Protein AF-A0A352XXH3-F1 (afdb_monomer_lite)

Sequence (65 aa):
AIPRNWPGLVGRISEQVILEAVPDYQERTFYLSGPPDMVKAYEHVLKNMKVRNYQIKKDYFPGLV

Secondary structure (DSSP, 8-state):
-PPTT--S--SS--HHHHHHH-TTGGG--EEE-SSHHHHHHHHHHHHHTT--GGGEEE-------

Foldseek 3Di:
DDDPPDVDDDDADALVNCCVVPVPCLPAAAEDEDDPVNSVVVVVRCVVVVRDPVSYHYDDPVDDD

Structure (mmCIF, N/CA/C/O backbone):
data_AF-A0A352XXH3-F1
#
_entry.id   AF-A0A352XXH3-F1
#
loop_
_atom_site.group_PDB
_atom_site.id
_atom_site.type_symbol
_atom_site.label_atom_id
_atom_site.label_alt_id
_atom_site.label_comp_id
_atom_site.label_asym_id
_atom_site.label_entity_id
_atom_site.label_seq_id
_atom_site.pdbx_PDB_ins_code
_atom_site.Cartn_x
_atom_site.Cartn_y
_atom_site.Cartn_z
_atom_site.occupancy
_atom_site.B_iso_or_equiv
_atom_site.auth_seq_id
_atom_site.auth_comp_id
_atom_site.auth_asym_id
_atom_site.auth_atom_id
_atom_site.pdbx_PDB_model_num
ATOM 1 N N . ALA A 1 1 ? 13.833 -7.311 -17.041 1.00 81.06 1 ALA A N 1
ATOM 2 C CA . ALA A 1 1 ? 12.562 -7.503 -17.774 1.00 81.06 1 ALA A CA 1
ATOM 3 C C . ALA A 1 1 ? 11.789 -8.649 -17.132 1.00 81.06 1 ALA A C 1
ATOM 5 O O . ALA A 1 1 ? 12.424 -9.488 -16.501 1.00 81.06 1 ALA A O 1
ATOM 6 N N . ILE A 1 2 ? 10.459 -8.676 -17.259 1.00 88.25 2 ILE A N 1
ATOM 7 C CA . ILE A 1 2 ? 9.632 -9.777 -16.738 1.00 88.25 2 ILE A CA 1
ATOM 8 C C . ILE A 1 2 ? 9.947 -11.054 -17.546 1.00 88.25 2 ILE A C 1
ATOM 10 O O . ILE A 1 2 ? 10.026 -10.960 -18.775 1.00 88.25 2 ILE A O 1
ATOM 14 N N . PRO A 1 3 ? 10.163 -12.220 -16.905 1.00 93.50 3 PRO A N 1
ATOM 15 C CA . PRO A 1 3 ? 10.406 -13.476 -17.612 1.00 93.50 3 PRO A CA 1
ATOM 16 C C . PRO A 1 3 ? 9.269 -13.836 -18.575 1.00 93.50 3 PRO A C 1
ATOM 18 O O . PRO A 1 3 ? 8.100 -13.554 -18.309 1.00 93.50 3 PRO A O 1
ATOM 21 N N . ARG A 1 4 ? 9.602 -14.508 -19.685 1.00 91.69 4 ARG A N 1
ATOM 22 C CA . ARG A 1 4 ? 8.580 -15.087 -20.572 1.00 91.69 4 ARG A CA 1
ATOM 23 C C . ARG A 1 4 ? 7.760 -16.114 -19.780 1.00 91.69 4 ARG A C 1
ATOM 25 O O . ARG A 1 4 ? 8.341 -16.927 -19.068 1.00 91.69 4 ARG A O 1
ATOM 32 N N . ASN A 1 5 ? 6.435 -16.069 -19.928 1.00 93.06 5 ASN A N 1
ATOM 33 C CA . ASN A 1 5 ? 5.466 -16.931 -19.232 1.00 93.06 5 ASN A CA 1
ATOM 34 C C . ASN A 1 5 ? 5.458 -16.792 -17.698 1.00 93.06 5 ASN A C 1
ATOM 36 O O . ASN A 1 5 ? 5.224 -17.774 -16.998 1.00 93.06 5 ASN A O 1
ATOM 40 N N . TRP A 1 6 ? 5.712 -15.594 -17.161 1.00 95.00 6 TRP A N 1
ATOM 41 C CA . TRP A 1 6 ? 5.535 -15.340 -15.729 1.00 95.00 6 TRP A CA 1
ATOM 42 C C . TRP A 1 6 ? 4.067 -15.573 -15.322 1.00 95.00 6 TRP A C 1
ATOM 44 O O . TRP A 1 6 ? 3.196 -14.868 -15.829 1.00 95.00 6 TRP A O 1
ATOM 54 N N . PRO A 1 7 ? 3.776 -16.537 -14.427 1.00 93.3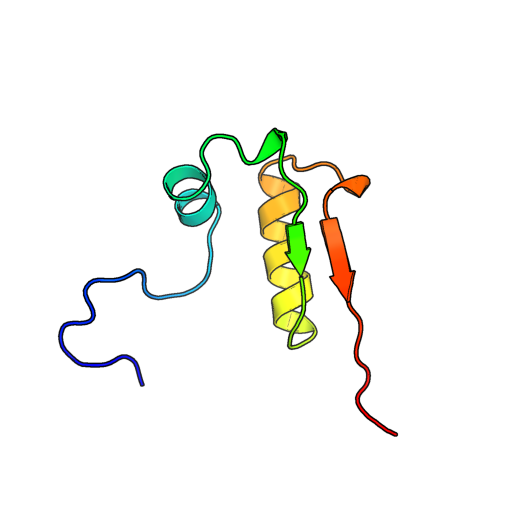8 7 PRO A N 1
ATOM 55 C CA . PRO A 1 7 ? 2.399 -16.875 -14.063 1.00 93.38 7 PRO A CA 1
ATOM 56 C C . PRO A 1 7 ? 1.822 -15.942 -12.990 1.00 93.38 7 PRO A C 1
ATOM 58 O O . PRO A 1 7 ? 0.645 -16.040 -12.660 1.00 93.38 7 PRO A O 1
ATOM 61 N N . GLY A 1 8 ? 2.656 -15.083 -12.396 1.00 92.19 8 GLY A N 1
ATOM 62 C CA . GLY A 1 8 ? 2.251 -14.165 -11.341 1.00 92.19 8 GLY A CA 1
ATOM 63 C C . GLY A 1 8 ? 1.746 -12.825 -11.868 1.00 92.19 8 GLY A C 1
ATOM 64 O O . GLY A 1 8 ? 1.727 -12.551 -13.068 1.00 92.19 8 GLY A O 1
ATOM 65 N N . LEU A 1 9 ? 1.396 -11.950 -10.927 1.00 91.88 9 LEU A N 1
ATOM 66 C CA . LEU A 1 9 ? 0.964 -10.591 -11.231 1.00 91.88 9 LEU A CA 1
ATOM 67 C C . LEU A 1 9 ? 2.077 -9.792 -11.920 1.00 91.88 9 LEU A C 1
ATOM 69 O O . LEU A 1 9 ? 3.266 -9.942 -11.618 1.00 91.88 9 LEU A O 1
ATOM 73 N N . VAL A 1 10 ? 1.664 -8.920 -12.837 1.00 93.00 10 VAL A N 1
ATOM 74 C CA . VAL A 1 10 ? 2.528 -8.009 -13.595 1.00 93.00 10 VAL A CA 1
ATOM 75 C C . VAL A 1 10 ? 1.982 -6.586 -13.516 1.00 93.00 10 VAL A C 1
ATOM 77 O O . VAL A 1 10 ? 0.793 -6.376 -13.289 1.00 93.00 10 VAL A O 1
ATOM 80 N N . GLY A 1 11 ? 2.845 -5.594 -13.735 1.00 91.38 11 GLY A N 1
ATOM 81 C CA . GLY A 1 11 ? 2.468 -4.180 -13.661 1.00 91.38 11 GLY A CA 1
ATOM 82 C C . GLY A 1 11 ? 2.628 -3.584 -12.260 1.00 91.38 11 GLY A C 1
ATOM 83 O O . GLY A 1 11 ? 3.408 -4.077 -11.446 1.00 91.38 11 GLY A O 1
ATOM 84 N N . ARG A 1 12 ? 1.947 -2.461 -12.006 1.00 93.06 12 ARG A N 1
ATOM 85 C CA . ARG A 1 12 ? 1.981 -1.769 -10.706 1.00 93.06 12 ARG A CA 1
ATOM 86 C C . ARG A 1 12 ? 0.922 -2.352 -9.774 1.00 93.06 12 ARG A C 1
ATOM 88 O O . ARG A 1 12 ? -0.125 -2.794 -10.236 1.00 93.06 12 ARG A O 1
ATOM 95 N N . ILE A 1 13 ? 1.168 -2.275 -8.468 1.00 95.38 13 ILE A N 1
ATOM 96 C CA . ILE A 1 13 ? 0.166 -2.640 -7.461 1.00 95.38 13 ILE A CA 1
ATOM 97 C C . ILE A 1 13 ? -0.991 -1.635 -7.541 1.00 95.38 13 ILE A C 1
ATOM 99 O O . ILE A 1 13 ? -0.780 -0.430 -7.393 1.00 95.38 13 ILE A O 1
ATOM 103 N N . SER A 1 14 ? -2.194 -2.140 -7.809 1.00 96.88 14 SER A N 1
ATOM 104 C CA . SER A 1 14 ? -3.442 -1.379 -7.908 1.00 96.88 14 SER A CA 1
ATOM 105 C C . SER A 1 14 ? -4.401 -1.741 -6.773 1.00 96.88 14 SER A C 1
ATOM 107 O O . SER A 1 14 ? -4.165 -2.690 -6.025 1.00 96.88 14 SER A O 1
ATOM 109 N N . GLU A 1 15 ? -5.510 -1.007 -6.668 1.00 98.12 15 GLU A N 1
ATOM 110 C CA . GLU A 1 15 ? -6.575 -1.299 -5.700 1.00 98.12 15 GLU A CA 1
ATOM 111 C C . GLU A 1 15 ? -7.133 -2.719 -5.888 1.00 98.12 15 GLU A C 1
ATOM 113 O O . GLU A 1 15 ? -7.283 -3.459 -4.918 1.00 98.12 15 GLU A O 1
ATOM 118 N N . GLN A 1 16 ? -7.340 -3.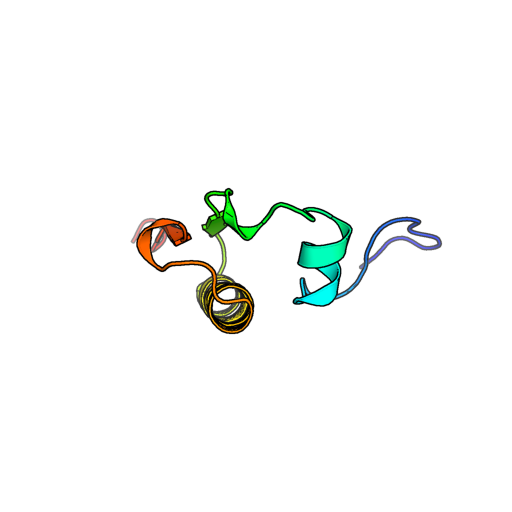129 -7.145 1.00 97.06 16 GLN A N 1
ATOM 119 C CA . GLN A 1 16 ? -7.824 -4.465 -7.500 1.00 97.06 16 GLN A CA 1
ATOM 120 C C . GLN A 1 16 ? -6.857 -5.562 -7.043 1.00 97.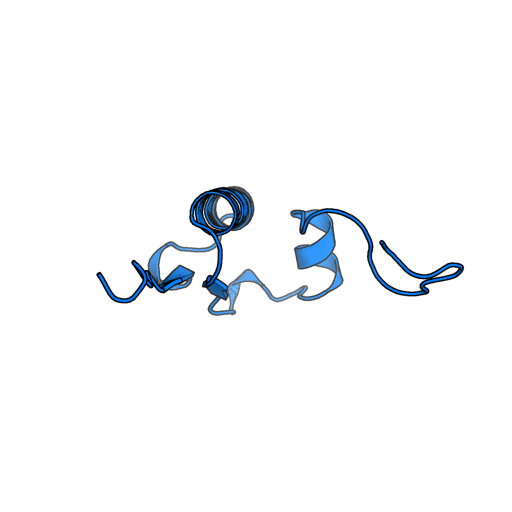06 16 GLN A C 1
ATOM 122 O O . GLN A 1 16 ? -7.279 -6.543 -6.439 1.00 97.06 16 GLN A O 1
ATOM 127 N N . VAL A 1 17 ? -5.552 -5.371 -7.273 1.00 97.25 17 VAL A N 1
ATOM 128 C CA . VAL A 1 17 ? -4.522 -6.331 -6.846 1.00 97.25 17 VAL A CA 1
ATOM 129 C C . VAL A 1 17 ? -4.542 -6.519 -5.330 1.00 97.25 17 VAL A C 1
ATOM 131 O O . VAL A 1 17 ? -4.430 -7.644 -4.849 1.00 97.25 17 VAL A O 1
ATOM 134 N N . ILE A 1 18 ? -4.688 -5.431 -4.569 1.00 97.62 18 ILE A N 1
ATOM 135 C CA . ILE A 1 18 ? -4.740 -5.504 -3.104 1.00 97.62 18 ILE A CA 1
ATOM 136 C C . ILE A 1 18 ? -6.024 -6.199 -2.649 1.00 97.62 18 ILE A C 1
ATOM 138 O O . ILE A 1 18 ? -5.951 -7.048 -1.768 1.00 97.62 18 ILE A O 1
ATOM 142 N N . LEU A 1 19 ? -7.173 -5.879 -3.251 1.00 97.12 19 LEU A N 1
ATOM 143 C CA . LEU A 1 19 ? -8.454 -6.497 -2.905 1.00 97.12 19 LEU A CA 1
ATOM 144 C C . LEU A 1 19 ? -8.448 -8.015 -3.143 1.00 97.12 19 LEU A C 1
ATOM 146 O O . LEU A 1 19 ? -8.947 -8.766 -2.310 1.00 97.12 19 LEU A O 1
ATOM 150 N N . GLU A 1 20 ? -7.865 -8.464 -4.255 1.00 96.12 20 GLU A N 1
ATOM 151 C CA . GLU A 1 20 ? -7.759 -9.889 -4.589 1.00 96.12 20 GLU A CA 1
ATOM 152 C C . GLU A 1 20 ? -6.767 -10.628 -3.684 1.00 96.12 20 GLU A C 1
ATOM 154 O O . GLU A 1 20 ? -7.042 -11.742 -3.242 1.00 96.12 20 GLU A O 1
ATOM 159 N N . ALA A 1 21 ? -5.613 -10.019 -3.394 1.00 96.12 21 ALA A N 1
ATOM 160 C CA . ALA A 1 21 ? -4.565 -10.655 -2.598 1.00 96.12 21 ALA A CA 1
ATOM 161 C C . ALA A 1 21 ? -4.824 -10.597 -1.083 1.00 96.12 21 ALA A C 1
ATOM 163 O O . ALA A 1 21 ? -4.364 -11.467 -0.344 1.00 96.12 21 ALA A O 1
ATOM 164 N N . VAL A 1 22 ? -5.513 -9.555 -0.611 1.00 97.50 22 VAL A N 1
ATOM 165 C CA . VAL A 1 22 ? -5.732 -9.248 0.807 1.00 97.50 22 VAL A CA 1
ATOM 166 C C . VAL A 1 22 ? -7.181 -8.774 1.001 1.00 97.50 22 VAL A C 1
ATOM 168 O O . VAL A 1 22 ? -7.434 -7.581 1.177 1.00 97.50 22 VAL A O 1
ATOM 171 N N . PRO A 1 23 ? -8.171 -9.681 0.977 1.00 96.81 23 PRO A N 1
ATOM 172 C CA . PRO A 1 23 ? -9.581 -9.297 1.083 1.00 96.81 23 PRO A CA 1
ATOM 173 C C . PRO A 1 23 ? -9.935 -8.625 2.423 1.00 96.81 23 PRO A C 1
ATOM 175 O O . PRO A 1 23 ? -10.886 -7.853 2.494 1.00 96.81 23 PRO A O 1
ATOM 178 N N . ASP A 1 24 ? -9.142 -8.851 3.473 1.00 98.25 24 ASP A N 1
ATOM 179 C CA . ASP A 1 24 ? -9.277 -8.236 4.798 1.00 98.25 24 ASP A CA 1
ATOM 180 C C . ASP A 1 24 ? -8.341 -7.030 5.008 1.00 98.25 24 ASP A C 1
ATOM 182 O O . ASP A 1 24 ? -7.977 -6.683 6.134 1.00 98.25 24 ASP A O 1
ATOM 186 N N . TYR A 1 25 ? -7.954 -6.356 3.920 1.00 98.44 25 TYR A N 1
ATOM 187 C CA . TYR A 1 25 ? -7.013 -5.232 3.922 1.00 98.44 25 TYR A CA 1
ATOM 188 C C . TYR A 1 25 ? -7.342 -4.139 4.953 1.00 98.44 25 TYR A C 1
ATOM 190 O O . TYR A 1 25 ? -6.433 -3.488 5.467 1.00 98.44 25 TYR A O 1
ATOM 198 N N . GLN A 1 26 ? -8.620 -3.939 5.292 1.00 98.06 26 GLN A N 1
ATOM 199 C CA . GLN A 1 26 ? -9.047 -2.936 6.271 1.00 98.06 26 GLN A CA 1
ATOM 200 C C . GLN A 1 26 ? -8.546 -3.214 7.694 1.00 98.06 26 GLN A C 1
ATOM 202 O O . GLN A 1 26 ? -8.441 -2.284 8.492 1.00 98.06 26 GLN A O 1
ATOM 207 N N . GLU A 1 27 ? -8.188 -4.456 8.013 1.00 98.31 27 GLU A N 1
ATOM 208 C CA . GLU A 1 27 ? -7.655 -4.861 9.318 1.00 98.31 27 GLU A CA 1
ATOM 209 C C . GLU A 1 27 ? -6.119 -4.877 9.342 1.00 98.31 27 GLU A C 1
ATOM 211 O O . GLU A 1 27 ? -5.499 -5.022 10.397 1.00 98.31 27 GLU A O 1
ATOM 216 N N . ARG A 1 28 ? -5.472 -4.720 8.181 1.00 98.38 28 ARG A N 1
ATOM 217 C CA . ARG A 1 28 ? -4.023 -4.892 8.033 1.00 98.38 28 ARG A CA 1
ATOM 218 C C . ARG A 1 28 ? -3.256 -3.596 8.282 1.00 98.38 28 ARG A C 1
ATOM 220 O O . ARG A 1 28 ? -3.782 -2.493 8.155 1.00 98.38 28 ARG A O 1
ATOM 227 N N . THR A 1 29 ? -1.981 -3.735 8.639 1.00 98.44 29 THR A N 1
ATOM 228 C CA . THR A 1 29 ? -1.014 -2.627 8.648 1.00 98.44 29 THR A CA 1
ATOM 229 C C . THR A 1 29 ? -0.105 -2.772 7.434 1.00 98.44 29 THR A C 1
ATOM 231 O O . THR A 1 29 ? 0.471 -3.834 7.212 1.00 98.44 29 THR A O 1
ATOM 234 N N . PHE A 1 30 ? 0.022 -1.703 6.658 1.00 97.81 30 PHE A N 1
ATOM 235 C CA . PHE A 1 30 ? 0.819 -1.636 5.442 1.00 97.81 30 PHE A CA 1
ATOM 236 C C . PHE A 1 30 ? 2.129 -0.915 5.720 1.00 97.81 30 PHE A C 1
ATOM 238 O O . PHE A 1 30 ? 2.127 0.226 6.180 1.00 97.81 30 PHE A O 1
ATOM 245 N N . TYR A 1 31 ? 3.242 -1.564 5.398 1.00 96.88 31 TYR A N 1
ATOM 246 C CA . TYR A 1 31 ? 4.578 -0.987 5.490 1.00 96.88 31 TYR A CA 1
ATOM 247 C C . TYR A 1 31 ? 5.080 -0.689 4.077 1.00 96.88 31 TYR A C 1
ATOM 249 O O . TYR A 1 31 ? 5.169 -1.587 3.243 1.00 96.88 31 TYR A O 1
ATOM 257 N N . LEU A 1 32 ? 5.377 0.577 3.798 1.00 95.69 32 LEU A N 1
ATOM 258 C CA . LEU A 1 32 ? 5.847 1.055 2.503 1.00 95.69 32 LEU A CA 1
ATOM 259 C C . LEU A 1 32 ? 7.316 1.460 2.621 1.00 95.69 32 LEU A C 1
ATOM 261 O O . LEU A 1 32 ? 7.656 2.348 3.401 1.00 95.69 32 LEU A O 1
ATOM 265 N N . SER A 1 33 ? 8.167 0.834 1.815 1.00 92.75 33 SER A N 1
ATOM 266 C CA . SER A 1 33 ? 9.592 1.150 1.705 1.00 92.75 33 SER A CA 1
ATOM 267 C C . SER A 1 33 ? 10.033 1.005 0.251 1.00 92.75 33 SER A C 1
ATOM 269 O O . SER A 1 33 ? 9.557 0.115 -0.454 1.00 92.75 33 SER A O 1
ATOM 271 N N . GLY A 1 34 ? 10.902 1.902 -0.215 1.00 90.00 34 GLY A N 1
ATOM 272 C CA . GLY A 1 34 ? 11.413 1.929 -1.585 1.00 90.00 34 GLY A CA 1
ATOM 273 C C . GLY A 1 34 ? 11.591 3.355 -2.118 1.00 90.00 34 GLY A C 1
ATOM 274 O O . GLY A 1 34 ? 11.608 4.304 -1.333 1.00 90.00 34 GLY A O 1
ATOM 275 N N . PRO A 1 35 ? 11.715 3.532 -3.448 1.00 91.69 35 PRO A N 1
ATOM 276 C CA . PRO A 1 35 ? 11.894 4.848 -4.054 1.00 91.69 35 PRO A CA 1
ATOM 277 C C . PRO A 1 35 ? 10.776 5.830 -3.657 1.00 91.69 35 PRO A C 1
ATOM 279 O O . PRO A 1 35 ? 9.609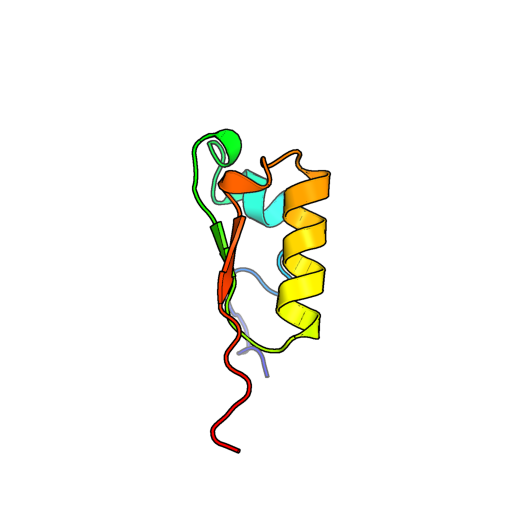 5.421 -3.623 1.00 91.69 35 PRO A O 1
ATOM 282 N N . PRO A 1 36 ? 11.077 7.125 -3.423 1.00 91.19 36 PRO A N 1
ATOM 283 C CA . PRO A 1 36 ? 10.096 8.095 -2.926 1.00 91.19 36 PRO A CA 1
ATOM 284 C C . PRO A 1 36 ? 8.796 8.152 -3.737 1.00 91.19 36 PRO A C 1
ATOM 286 O O . PRO A 1 36 ? 7.708 8.210 -3.164 1.00 91.19 36 PRO A O 1
ATOM 289 N N . ASP A 1 37 ? 8.886 8.080 -5.064 1.00 92.31 37 ASP A N 1
ATOM 290 C CA . ASP A 1 37 ? 7.710 8.136 -5.939 1.00 92.31 37 ASP A CA 1
ATOM 291 C C . ASP A 1 37 ? 6.856 6.869 -5.861 1.00 92.31 37 ASP A C 1
ATOM 293 O O . ASP A 1 37 ? 5.630 6.933 -5.952 1.00 92.31 37 ASP A O 1
ATOM 297 N N . MET A 1 38 ? 7.483 5.713 -5.630 1.00 93.81 38 MET A N 1
ATOM 298 C CA . MET A 1 38 ? 6.768 4.460 -5.404 1.00 93.81 38 MET A CA 1
ATOM 299 C C . MET A 1 38 ? 5.997 4.511 -4.082 1.00 93.81 38 MET A C 1
ATOM 301 O O . MET A 1 38 ? 4.812 4.183 -4.052 1.00 93.81 38 MET A O 1
ATOM 305 N N . VAL A 1 39 ? 6.649 4.967 -3.007 1.00 95.06 39 VAL A N 1
ATOM 306 C CA . VAL A 1 39 ? 6.022 5.103 -1.684 1.00 95.06 39 VAL A CA 1
ATOM 307 C C . VAL A 1 39 ? 4.821 6.048 -1.752 1.00 95.06 39 VAL A C 1
ATOM 309 O O . VAL A 1 39 ? 3.745 5.699 -1.270 1.00 95.06 39 VAL A O 1
ATOM 312 N N . LYS A 1 40 ? 4.966 7.208 -2.409 1.00 95.06 40 LYS A N 1
ATOM 313 C CA . LYS A 1 40 ? 3.866 8.166 -2.611 1.00 95.06 40 LYS A CA 1
ATOM 314 C C . LYS A 1 40 ? 2.710 7.562 -3.412 1.00 95.06 40 LYS A C 1
ATOM 316 O O . LYS A 1 40 ? 1.553 7.735 -3.033 1.00 95.06 40 LYS A O 1
ATOM 321 N N . ALA A 1 41 ? 3.009 6.848 -4.500 1.00 96.75 41 ALA A N 1
ATOM 322 C CA . ALA A 1 41 ? 1.985 6.230 -5.337 1.00 96.75 41 ALA A CA 1
ATOM 323 C C . ALA A 1 41 ? 1.170 5.181 -4.563 1.00 96.75 41 ALA A C 1
ATOM 325 O O . ALA A 1 41 ? -0.057 5.199 -4.613 1.00 96.75 41 ALA A O 1
ATOM 326 N N . TYR A 1 42 ? 1.824 4.300 -3.804 1.00 97.44 42 TYR A N 1
ATOM 327 C CA . TYR A 1 42 ? 1.120 3.253 -3.057 1.00 97.44 42 TYR A CA 1
ATOM 328 C C . TYR A 1 42 ? 0.431 3.765 -1.791 1.00 97.44 42 TYR A C 1
ATOM 330 O O . TYR A 1 42 ? -0.628 3.256 -1.432 1.00 97.44 42 TYR A O 1
ATOM 338 N N . GLU A 1 43 ? 0.938 4.831 -1.168 1.00 97.50 43 GLU A N 1
ATOM 339 C CA . GLU A 1 43 ? 0.179 5.558 -0.146 1.00 97.50 43 GLU A CA 1
ATOM 340 C C . GLU A 1 43 ? -1.149 6.089 -0.715 1.00 97.50 43 GLU A C 1
ATOM 342 O O . GLU A 1 43 ? -2.176 6.003 -0.043 1.00 97.50 43 GLU A O 1
ATOM 347 N N . HIS A 1 44 ? -1.152 6.607 -1.948 1.00 98.00 44 HIS A N 1
ATOM 348 C CA . HIS A 1 44 ? -2.371 7.091 -2.597 1.00 98.00 44 HIS A CA 1
ATOM 349 C C . HIS A 1 44 ? -3.370 5.958 -2.869 1.00 98.00 44 HIS A C 1
ATOM 351 O O . HIS A 1 44 ? -4.538 6.095 -2.512 1.00 98.00 44 HIS A O 1
ATOM 357 N N . VAL A 1 45 ? -2.904 4.821 -3.401 1.00 98.38 45 VAL A N 1
ATOM 358 C CA . VAL A 1 45 ? -3.738 3.620 -3.613 1.00 98.38 45 VAL A CA 1
ATOM 359 C C . VAL A 1 45 ? -4.425 3.198 -2.308 1.00 98.38 45 VAL A C 1
ATOM 361 O O . VAL A 1 45 ? -5.647 3.086 -2.255 1.00 98.38 45 VAL A O 1
ATOM 364 N N . LEU A 1 46 ? -3.666 3.048 -1.217 1.00 98.50 46 LEU A N 1
ATOM 365 C CA . LEU A 1 46 ? -4.217 2.636 0.080 1.00 98.50 46 LEU A CA 1
ATOM 366 C C . LEU A 1 46 ? -5.221 3.654 0.648 1.00 98.50 46 LEU A C 1
ATOM 368 O O . LEU A 1 46 ? -6.255 3.271 1.200 1.00 98.50 46 LEU A O 1
ATOM 372 N N . LYS A 1 47 ? -4.959 4.957 0.486 1.00 98.19 47 LYS A N 1
ATOM 373 C CA . LYS A 1 47 ? -5.890 6.016 0.911 1.00 98.19 47 LYS A CA 1
ATOM 374 C C . LYS A 1 47 ? -7.184 6.022 0.096 1.00 98.19 47 LYS A C 1
ATOM 376 O O . LYS A 1 47 ? -8.252 6.234 0.675 1.00 98.19 47 LYS A O 1
ATOM 381 N N . ASN A 1 48 ? -7.121 5.757 -1.209 1.00 98.44 48 ASN A N 1
ATOM 382 C CA . ASN A 1 48 ? -8.313 5.638 -2.054 1.00 98.44 48 ASN A CA 1
ATOM 383 C C . ASN A 1 48 ? -9.195 4.469 -1.605 1.00 98.44 48 ASN A C 1
ATOM 385 O O . ASN A 1 48 ? -10.406 4.643 -1.456 1.00 98.44 48 ASN A O 1
ATOM 389 N N . MET A 1 49 ? -8.570 3.350 -1.228 1.00 98.19 49 MET A N 1
ATOM 390 C CA . MET A 1 49 ? -9.231 2.181 -0.629 1.00 98.19 49 MET A CA 1
ATOM 391 C C . MET A 1 49 ? -9.728 2.400 0.812 1.00 98.19 49 MET A C 1
ATOM 393 O O . MET A 1 49 ? -10.253 1.475 1.433 1.00 98.19 49 MET A O 1
ATOM 397 N N . LYS A 1 50 ? -9.592 3.617 1.355 1.00 98.38 50 LYS A N 1
ATOM 398 C CA . LYS A 1 50 ? -10.012 4.009 2.711 1.00 98.38 50 LYS A CA 1
ATOM 399 C C . LYS A 1 50 ? -9.253 3.304 3.842 1.00 98.38 50 LYS A C 1
ATOM 401 O O . LYS A 1 50 ? -9.764 3.220 4.959 1.00 98.38 50 LYS A O 1
ATOM 406 N N . VAL A 1 51 ? -8.017 2.859 3.597 1.00 98.44 51 VAL A N 1
ATOM 407 C CA . VAL A 1 51 ? -7.112 2.415 4.670 1.00 98.44 51 VAL A CA 1
ATOM 408 C C . VAL A 1 51 ? -6.779 3.605 5.566 1.00 98.44 51 VAL A C 1
ATOM 410 O O . VAL A 1 51 ? -6.467 4.700 5.090 1.00 98.44 51 VAL A O 1
ATOM 413 N N . ARG A 1 52 ? -6.859 3.416 6.886 1.00 98.19 52 ARG A N 1
ATOM 414 C CA . ARG A 1 52 ? -6.666 4.512 7.839 1.00 98.19 52 ARG A CA 1
ATOM 415 C C . ARG A 1 52 ? -5.191 4.902 7.895 1.00 98.19 52 ARG A C 1
ATOM 417 O O . ARG A 1 52 ? -4.315 4.043 7.910 1.00 98.19 52 ARG A O 1
ATOM 424 N N . ASN A 1 53 ? -4.904 6.198 8.026 1.00 96.75 53 ASN A N 1
ATOM 425 C CA . ASN A 1 53 ? -3.525 6.711 8.027 1.00 96.75 53 ASN A CA 1
ATOM 426 C C . ASN A 1 53 ? -2.616 6.026 9.063 1.00 96.75 53 ASN A C 1
ATOM 428 O O . ASN A 1 53 ? -1.447 5.790 8.782 1.00 96.75 53 ASN A O 1
ATOM 432 N N . TYR A 1 54 ? -3.136 5.670 10.244 1.00 97.12 54 TYR A N 1
ATOM 433 C CA . TYR A 1 54 ? -2.327 5.011 11.274 1.00 97.12 54 TYR A CA 1
ATOM 434 C C . TYR A 1 54 ? -1.896 3.585 10.894 1.00 97.12 54 TYR A C 1
ATOM 436 O O . TYR A 1 54 ? -0.931 3.086 11.474 1.00 97.12 54 TYR A O 1
ATOM 444 N N . GLN A 1 55 ? -2.574 2.949 9.934 1.00 98.31 55 GLN A N 1
ATOM 445 C CA . GLN A 1 55 ? -2.239 1.629 9.395 1.00 98.31 55 GLN A CA 1
ATOM 446 C C . GLN A 1 55 ? -1.187 1.708 8.286 1.00 98.31 55 GLN A C 1
ATOM 448 O O . GLN A 1 55 ? -0.685 0.672 7.874 1.00 98.31 55 GLN A O 1
ATOM 453 N N . ILE A 1 56 ? -0.835 2.903 7.800 1.00 97.94 56 ILE A N 1
ATOM 454 C CA . ILE A 1 56 ? 0.158 3.085 6.738 1.00 97.94 56 ILE A CA 1
ATOM 455 C C . ILE A 1 56 ? 1.456 3.570 7.378 1.00 97.94 56 ILE A C 1
ATOM 457 O O . ILE A 1 56 ? 1.574 4.713 7.820 1.00 97.94 56 ILE A O 1
ATOM 461 N N . LYS A 1 57 ? 2.443 2.684 7.443 1.00 96.56 57 LYS A N 1
ATOM 462 C CA . LYS A 1 57 ? 3.786 2.974 7.938 1.00 96.56 57 LYS A CA 1
ATOM 463 C C . LYS A 1 57 ? 4.694 3.192 6.743 1.00 96.56 57 LYS A C 1
ATOM 465 O O . LYS A 1 57 ? 4.765 2.351 5.855 1.00 96.56 57 LYS A O 1
ATOM 470 N N . LYS A 1 58 ? 5.368 4.335 6.706 1.00 94.12 58 LYS A N 1
ATOM 471 C CA . LYS A 1 58 ? 6.340 4.659 5.664 1.00 94.12 58 LYS A CA 1
ATOM 472 C C . LYS A 1 58 ? 7.713 4.658 6.293 1.00 94.12 58 LYS A C 1
ATOM 474 O O . LYS A 1 58 ? 7.891 5.300 7.326 1.00 94.12 58 LYS A O 1
ATOM 479 N N . ASP A 1 59 ? 8.641 3.968 5.659 1.00 82.88 59 ASP A N 1
ATOM 480 C 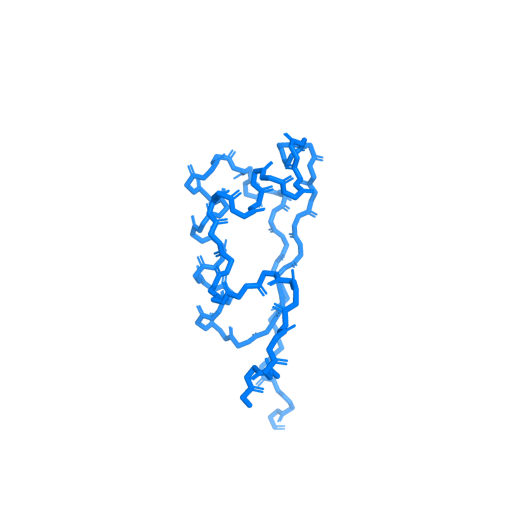CA . ASP A 1 59 ? 10.048 4.100 5.986 1.00 82.88 59 ASP A CA 1
ATOM 481 C C . ASP A 1 59 ? 10.700 5.082 5.012 1.00 82.88 59 ASP A C 1
ATOM 483 O O . ASP A 1 59 ? 10.450 5.034 3.803 1.00 82.88 59 ASP A O 1
ATOM 487 N N . TYR A 1 60 ? 11.490 6.009 5.546 1.00 70.06 60 TYR A N 1
ATOM 488 C CA . TYR A 1 60 ? 12.223 6.985 4.752 1.00 70.06 60 TYR A CA 1
ATOM 489 C C . TYR A 1 60 ? 13.712 6.745 4.948 1.00 70.06 60 TYR A C 1
ATOM 491 O O . TYR A 1 60 ? 14.302 7.170 5.937 1.00 70.06 60 TYR A O 1
ATOM 499 N N . PHE A 1 61 ? 14.312 6.083 3.963 1.00 64.69 61 PHE A N 1
ATOM 500 C CA . PHE A 1 61 ? 15.752 5.900 3.870 1.00 64.69 61 PHE A CA 1
ATOM 501 C C . PHE A 1 61 ? 16.324 6.952 2.908 1.00 64.69 61 PHE A C 1
ATOM 503 O O . PHE A 1 61 ? 16.259 6.745 1.696 1.00 64.69 61 PHE A O 1
ATOM 510 N N . PRO A 1 62 ? 16.894 8.073 3.390 1.00 62.47 62 PRO A N 1
ATOM 511 C CA . PRO A 1 62 ? 17.498 9.089 2.520 1.00 62.47 62 PRO A CA 1
ATOM 512 C C . PRO A 1 62 ? 18.780 8.628 1.800 1.00 62.47 62 PRO A C 1
ATOM 514 O O . PRO A 1 62 ? 19.346 9.402 1.034 1.00 62.47 62 PRO A O 1
ATOM 517 N N . GLY A 1 63 ? 19.233 7.387 2.018 1.00 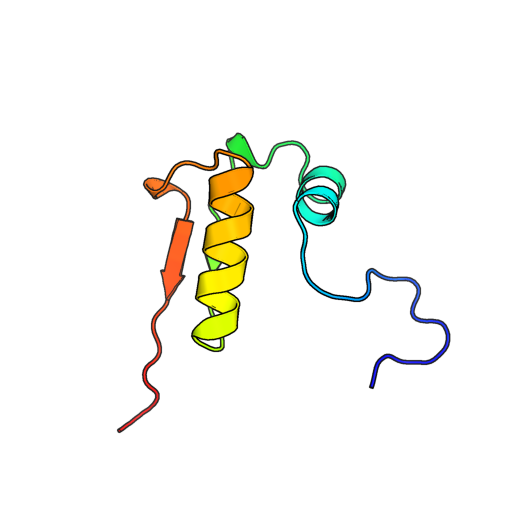56.31 63 GLY A N 1
ATOM 518 C CA . GLY A 1 63 ? 20.595 6.963 1.697 1.00 56.31 63 GLY A CA 1
ATOM 519 C C . GLY A 1 63 ? 21.593 7.530 2.713 1.00 56.31 63 GLY A C 1
ATOM 520 O O . GLY A 1 63 ? 21.306 8.513 3.395 1.00 56.31 63 GLY A O 1
ATOM 521 N N . LEU A 1 64 ? 22.746 6.874 2.865 1.00 51.28 64 LEU A N 1
ATOM 522 C CA . LEU A 1 64 ? 23.881 7.478 3.563 1.00 51.28 64 LEU A CA 1
ATOM 523 C C . LEU A 1 64 ? 24.305 8.696 2.734 1.00 51.28 64 LEU A C 1
ATOM 525 O O . LEU A 1 64 ? 24.727 8.529 1.589 1.00 51.28 64 LEU A O 1
ATOM 529 N N . VAL A 1 65 ? 24.091 9.889 3.287 1.00 49.38 65 VAL A N 1
ATOM 530 C CA . VAL A 1 65 ? 24.703 11.133 2.801 1.00 49.38 65 VAL A CA 1
ATOM 531 C C . VAL A 1 65 ? 26.220 11.055 2.872 1.00 49.38 65 VAL A C 1
ATOM 533 O O . VAL A 1 65 ? 26.731 10.413 3.819 1.00 49.38 65 VAL A O 1
#

Radius of gyration: 13.7 Å; chains: 1; bounding box: 35×28×32 Å

pLDDT: mean 92.0, std 11.29, range [49.38, 98.5]